Protein AF-A0A4U6BNM9-F1 (afdb_monomer)

Sequence (140 aa):
MAISGAALLEAAVTQALLSRLRESKTGNRELFRGNAPLSSFSSITQMAFALNVFGKEYRHDIDGVRHIRNAFAHSPKELRFATKAISDVCDTFYALRVAPKFNEAPTTARDKFSFTVRTVGMFLILASAELMTPLKSDLP

Structure (mmCIF, N/CA/C/O backbone):
data_AF-A0A4U6BNM9-F1
#
_entry.id   AF-A0A4U6BNM9-F1
#
loop_
_atom_site.group_PDB
_atom_site.id
_atom_site.type_symbol
_atom_site.label_atom_id
_atom_site.label_alt_id
_atom_site.label_comp_id
_atom_site.label_asym_id
_atom_site.label_entity_id
_atom_site.label_seq_id
_atom_site.pdbx_PDB_ins_code
_atom_site.Cartn_x
_atom_site.Cartn_y
_atom_site.Cartn_z
_atom_site.occupancy
_atom_site.B_iso_or_equiv
_atom_site.auth_seq_id
_atom_site.auth_comp_id
_atom_site.auth_asym_id
_atom_site.auth_atom_id
_atom_site.pdbx_PDB_model_num
ATOM 1 N N . MET A 1 1 ? 12.509 7.443 -2.861 1.00 78.75 1 MET A N 1
ATOM 2 C CA . MET A 1 1 ? 11.183 7.238 -3.494 1.00 78.75 1 MET A CA 1
ATOM 3 C C . MET A 1 1 ? 10.550 5.909 -3.106 1.00 78.75 1 MET A C 1
ATOM 5 O O . MET A 1 1 ? 9.551 5.969 -2.412 1.00 78.75 1 MET A O 1
ATOM 9 N N . ALA A 1 2 ? 11.105 4.741 -3.466 1.00 91.88 2 ALA A N 1
ATOM 10 C CA . ALA A 1 2 ? 10.495 3.447 -3.110 1.00 91.88 2 ALA A CA 1
ATOM 11 C C . ALA A 1 2 ? 10.360 3.241 -1.587 1.00 91.88 2 ALA A C 1
ATOM 13 O O . ALA A 1 2 ? 9.256 3.061 -1.085 1.00 91.88 2 ALA A O 1
ATOM 14 N N . ILE A 1 3 ? 11.473 3.351 -0.847 1.00 94.56 3 ILE A N 1
ATOM 15 C CA . ILE A 1 3 ? 11.499 3.135 0.611 1.00 94.56 3 ILE A CA 1
ATOM 16 C C . ILE A 1 3 ? 10.616 4.157 1.337 1.00 94.56 3 ILE A C 1
ATOM 18 O O . ILE A 1 3 ? 9.686 3.781 2.042 1.00 94.56 3 ILE A O 1
ATOM 22 N N . SER A 1 4 ? 10.861 5.451 1.115 1.00 95.62 4 SER A N 1
ATOM 23 C CA . SER A 1 4 ? 10.104 6.528 1.766 1.00 95.62 4 SER A CA 1
ATOM 24 C C . SER A 1 4 ? 8.619 6.525 1.385 1.00 95.62 4 SER A C 1
ATOM 26 O O . SER A 1 4 ? 7.775 6.748 2.241 1.00 95.62 4 SER A O 1
ATOM 28 N N . GLY A 1 5 ? 8.279 6.243 0.122 1.00 95.75 5 GLY A N 1
ATOM 29 C CA . GLY A 1 5 ? 6.888 6.167 -0.332 1.00 95.75 5 GLY A CA 1
ATOM 30 C C . GLY A 1 5 ? 6.137 4.998 0.301 1.00 95.75 5 GLY A C 1
ATOM 31 O O . GLY A 1 5 ? 5.016 5.168 0.769 1.00 95.75 5 GLY A O 1
ATOM 32 N N . ALA A 1 6 ? 6.775 3.832 0.402 1.00 97.12 6 ALA A N 1
ATOM 33 C CA . ALA A 1 6 ? 6.191 2.701 1.110 1.00 97.12 6 ALA A CA 1
ATOM 34 C C . ALA A 1 6 ? 6.026 2.974 2.614 1.00 97.12 6 ALA A C 1
ATOM 36 O O . ALA A 1 6 ? 5.006 2.595 3.175 1.00 97.12 6 ALA A O 1
ATOM 37 N N . ALA A 1 7 ? 6.975 3.671 3.248 1.00 96.62 7 ALA A N 1
ATOM 38 C CA . ALA A 1 7 ? 6.847 4.092 4.645 1.00 96.62 7 ALA A CA 1
ATOM 39 C C . ALA A 1 7 ? 5.668 5.063 4.861 1.00 96.62 7 ALA A C 1
ATOM 41 O O . ALA A 1 7 ? 4.956 4.950 5.855 1.00 96.62 7 ALA A O 1
ATOM 42 N N . LEU A 1 8 ? 5.415 5.979 3.918 1.00 96.94 8 LEU A N 1
ATOM 43 C CA . LEU A 1 8 ? 4.235 6.851 3.963 1.00 96.94 8 LEU A CA 1
ATOM 44 C C . LEU A 1 8 ? 2.930 6.054 3.836 1.00 96.94 8 LEU A C 1
ATOM 46 O O . LEU A 1 8 ? 1.984 6.308 4.579 1.00 96.94 8 LEU A O 1
ATOM 50 N N . LEU A 1 9 ? 2.880 5.071 2.932 1.00 98.19 9 LEU A N 1
ATOM 51 C CA . LEU A 1 9 ? 1.708 4.205 2.798 1.00 98.19 9 LEU A CA 1
ATOM 52 C C . LEU A 1 9 ? 1.487 3.351 4.055 1.00 98.19 9 LEU A C 1
ATOM 54 O O . LEU A 1 9 ? 0.359 3.229 4.520 1.00 98.19 9 LEU A O 1
ATOM 58 N N . GLU A 1 10 ? 2.554 2.804 4.638 1.00 97.62 10 GLU A N 1
ATOM 59 C CA . GLU A 1 10 ? 2.506 2.064 5.903 1.00 97.62 10 GLU A CA 1
ATOM 60 C C . GLU A 1 10 ? 1.960 2.928 7.047 1.00 97.62 10 GLU A C 1
ATOM 62 O O . GLU A 1 10 ? 1.102 2.471 7.806 1.00 97.62 10 GLU A O 1
ATOM 67 N N . ALA A 1 11 ? 2.375 4.195 7.133 1.00 95.69 11 ALA A N 1
ATOM 68 C CA . ALA A 1 11 ? 1.833 5.143 8.103 1.00 95.69 11 ALA A CA 1
ATOM 69 C C . ALA A 1 11 ? 0.332 5.404 7.883 1.00 95.69 11 ALA A C 1
ATOM 71 O O . ALA A 1 11 ? -0.431 5.400 8.848 1.00 95.69 11 ALA A O 1
ATOM 72 N N . ALA A 1 12 ? -0.114 5.555 6.631 1.00 96.94 12 ALA A N 1
ATOM 73 C CA . ALA A 1 12 ? -1.531 5.740 6.310 1.00 96.94 12 ALA A CA 1
ATOM 74 C C . ALA A 1 12 ? -2.378 4.507 6.676 1.00 96.94 12 ALA A C 1
ATOM 76 O O . ALA A 1 12 ? -3.438 4.646 7.285 1.00 96.94 12 ALA A O 1
ATOM 77 N N . VAL A 1 13 ? -1.894 3.294 6.378 1.00 97.06 13 VAL A N 1
ATOM 78 C CA . VAL A 1 13 ? -2.556 2.045 6.798 1.00 97.06 13 VAL A CA 1
ATOM 79 C C . VAL A 1 13 ? -2.612 1.952 8.321 1.00 97.06 13 VAL A C 1
ATOM 81 O O . VAL A 1 13 ? -3.646 1.592 8.879 1.00 97.06 13 VAL A O 1
ATOM 84 N N . THR A 1 14 ? -1.522 2.309 9.000 1.00 95.06 14 THR A N 1
ATOM 85 C CA . THR A 1 14 ? -1.447 2.315 10.466 1.00 95.06 14 THR A CA 1
ATOM 86 C C . THR A 1 14 ? -2.470 3.270 11.067 1.00 95.06 14 THR A C 1
ATOM 88 O O . THR A 1 14 ? -3.187 2.896 11.991 1.00 95.06 14 THR A O 1
ATOM 91 N N . GLN A 1 15 ? -2.587 4.483 10.529 1.00 92.94 15 GLN A N 1
ATOM 92 C CA . GLN A 1 15 ? -3.565 5.465 10.984 1.00 92.94 15 GLN A CA 1
ATOM 93 C C . GLN A 1 15 ? -5.005 4.986 10.756 1.00 92.94 15 GLN A C 1
ATOM 95 O O . GLN A 1 15 ? -5.826 5.069 11.667 1.00 92.94 15 GLN A O 1
ATOM 100 N N . ALA A 1 16 ? -5.302 4.430 9.580 1.00 93.94 16 ALA A N 1
ATOM 101 C C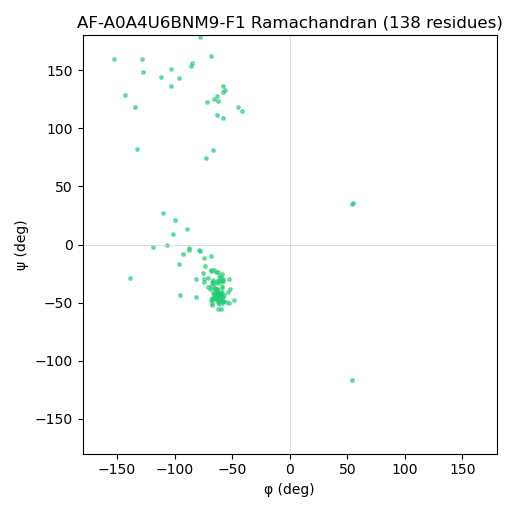A . ALA A 1 16 ? -6.626 3.894 9.271 1.00 93.94 16 ALA A CA 1
ATOM 102 C C . ALA A 1 16 ? -6.978 2.650 10.108 1.00 93.94 16 ALA A C 1
ATOM 104 O O . ALA A 1 16 ? -8.139 2.421 10.438 1.00 93.94 16 ALA A O 1
ATOM 105 N N . LEU A 1 17 ? -5.982 1.849 10.495 1.00 93.38 17 LEU A N 1
ATOM 106 C CA . LEU A 1 17 ? -6.163 0.769 11.460 1.00 93.38 17 LEU A CA 1
ATOM 107 C C . LEU A 1 17 ? -6.452 1.324 12.858 1.00 93.38 17 LEU A C 1
ATOM 109 O O . LEU A 1 17 ? -7.399 0.889 13.507 1.00 93.38 17 LEU A O 1
ATOM 113 N N . LEU A 1 18 ? -5.665 2.301 13.315 1.00 91.31 18 LEU A N 1
ATOM 114 C CA . LEU A 1 18 ? -5.839 2.929 14.624 1.00 91.31 18 LEU A CA 1
ATOM 115 C C . LEU A 1 18 ? -7.224 3.565 14.784 1.00 91.31 18 LEU A C 1
ATOM 117 O O . LEU A 1 18 ? -7.790 3.458 15.867 1.00 91.31 18 LEU A O 1
ATOM 121 N N . SER A 1 19 ? -7.803 4.137 13.722 1.00 90.44 19 SER A N 1
ATOM 122 C CA . SER A 1 19 ? -9.160 4.704 13.760 1.00 90.44 19 SER A CA 1
ATOM 123 C C . SER A 1 19 ? -10.271 3.656 13.928 1.00 90.44 19 SER A C 1
ATOM 125 O O . SER A 1 19 ? -11.425 4.017 14.138 1.00 90.44 19 SER A O 1
ATOM 127 N N . ARG A 1 20 ? -9.960 2.355 13.816 1.00 89.38 20 ARG A N 1
ATOM 128 C CA . ARG A 1 20 ? -10.885 1.247 14.122 1.00 89.38 20 ARG A CA 1
ATOM 129 C C . ARG A 1 20 ? -10.706 0.686 15.528 1.00 89.38 20 ARG A C 1
ATOM 131 O O . ARG A 1 20 ? -11.563 -0.060 15.997 1.00 89.38 20 ARG A O 1
ATOM 138 N N . LEU A 1 21 ? -9.586 0.983 16.180 1.00 88.50 21 LEU A N 1
ATOM 139 C CA . LEU A 1 21 ? -9.298 0.492 17.519 1.00 88.50 21 LEU A CA 1
ATOM 140 C C . LEU A 1 21 ? -9.910 1.425 18.562 1.00 88.50 21 LEU A C 1
ATOM 142 O O . LEU A 1 21 ? -10.071 2.622 18.343 1.00 88.50 21 LEU A O 1
ATOM 146 N N . ARG A 1 22 ? -10.219 0.872 19.737 1.00 86.44 22 ARG A N 1
ATOM 147 C CA . ARG A 1 22 ? -10.657 1.674 20.881 1.00 86.44 22 ARG A CA 1
ATOM 148 C C . ARG A 1 22 ? -9.578 2.703 21.228 1.00 86.44 22 ARG A C 1
ATOM 150 O O . ARG A 1 22 ? -8.395 2.360 21.294 1.00 86.44 22 ARG A O 1
ATOM 157 N N . GLU A 1 23 ? -9.991 3.938 21.498 1.00 78.94 23 GLU A N 1
ATOM 158 C CA . GLU A 1 23 ? -9.084 4.967 21.999 1.00 78.94 23 GLU A CA 1
ATOM 159 C C . GLU A 1 23 ? -8.422 4.509 23.303 1.00 78.94 23 GLU A C 1
ATOM 161 O O . GLU A 1 23 ? -9.073 4.032 24.235 1.00 78.94 23 GLU A O 1
ATOM 166 N N . SER A 1 24 ? -7.102 4.647 23.373 1.00 76.06 24 SER A N 1
ATOM 167 C CA . SER A 1 24 ? -6.335 4.316 24.566 1.00 76.06 24 SER A CA 1
ATOM 168 C C . SER A 1 24 ? -5.196 5.307 24.732 1.00 76.06 24 SER A C 1
ATOM 170 O O . SER A 1 24 ? -4.408 5.514 23.809 1.00 76.06 24 SER A O 1
ATOM 172 N N . LYS A 1 25 ? -5.088 5.900 25.927 1.00 63.50 25 LYS A N 1
ATOM 173 C CA . LYS A 1 25 ? -4.055 6.898 26.256 1.00 63.50 25 LYS A CA 1
ATOM 174 C C . LYS A 1 25 ? -2.629 6.335 26.158 1.00 63.50 25 LYS A C 1
ATOM 176 O O . LYS A 1 25 ? -1.689 7.095 25.952 1.00 63.50 25 LYS A O 1
ATOM 181 N N . THR A 1 26 ? -2.463 5.017 26.288 1.00 62.94 26 THR A N 1
ATOM 182 C CA . THR A 1 26 ? -1.155 4.335 26.291 1.00 62.94 26 THR A CA 1
ATOM 183 C C . THR A 1 26 ? -1.137 3.029 25.489 1.00 62.94 26 THR A C 1
ATOM 185 O O . THR A 1 26 ? -0.098 2.668 24.945 1.00 62.94 26 THR A O 1
ATOM 188 N N . GLY A 1 27 ? -2.270 2.327 25.371 1.00 63.19 27 GLY A N 1
ATOM 189 C CA . GLY A 1 27 ? -2.308 0.918 24.964 1.00 63.19 27 GLY A CA 1
ATOM 190 C C . GLY A 1 27 ? -2.060 0.645 23.482 1.00 63.19 27 GLY A C 1
ATOM 191 O O . GLY A 1 27 ? -1.451 -0.367 23.149 1.00 63.19 27 GLY A O 1
ATOM 192 N N . ASN A 1 28 ? -2.464 1.541 22.576 1.00 77.06 28 ASN A N 1
ATOM 193 C CA . ASN A 1 28 ? -2.375 1.223 21.147 1.00 77.06 28 ASN A CA 1
ATOM 194 C C . ASN A 1 28 ? -0.933 1.293 20.630 1.00 77.06 28 ASN A C 1
ATOM 196 O O . ASN A 1 28 ? -0.587 0.542 19.729 1.00 77.06 28 ASN A O 1
ATOM 200 N N . ARG A 1 29 ? -0.066 2.135 21.215 1.00 78.25 29 ARG A N 1
ATOM 201 C CA . ARG A 1 29 ? 1.338 2.275 20.778 1.00 78.25 29 ARG A CA 1
ATOM 202 C C . ARG A 1 29 ? 2.173 1.020 21.025 1.00 78.25 29 ARG A C 1
ATOM 204 O O . ARG A 1 29 ? 3.060 0.730 20.228 1.00 78.25 29 ARG A O 1
ATOM 211 N N . GLU A 1 30 ? 1.879 0.273 22.085 1.00 86.00 30 GLU A N 1
ATOM 212 C CA . GLU A 1 30 ? 2.611 -0.954 22.422 1.00 86.00 30 GLU A CA 1
ATOM 213 C C . GLU A 1 30 ? 2.365 -2.082 21.414 1.00 86.00 30 GLU A C 1
ATOM 215 O O . GLU A 1 30 ? 3.226 -2.936 21.229 1.00 86.00 30 GLU A O 1
ATOM 220 N N . LEU A 1 31 ? 1.253 -2.043 20.670 1.00 88.81 31 LEU A N 1
ATOM 221 C CA . LEU A 1 31 ? 0.955 -3.034 19.632 1.00 88.81 31 LEU A CA 1
ATOM 222 C C . LEU A 1 31 ? 1.937 -2.988 18.451 1.00 88.81 31 LEU A C 1
ATOM 224 O O . LEU A 1 31 ? 2.068 -3.986 17.746 1.00 88.81 31 LEU A O 1
ATOM 228 N N . PHE A 1 32 ? 2.622 -1.859 18.238 1.00 89.19 32 PHE A N 1
ATOM 229 C CA . PHE A 1 32 ? 3.469 -1.609 17.065 1.00 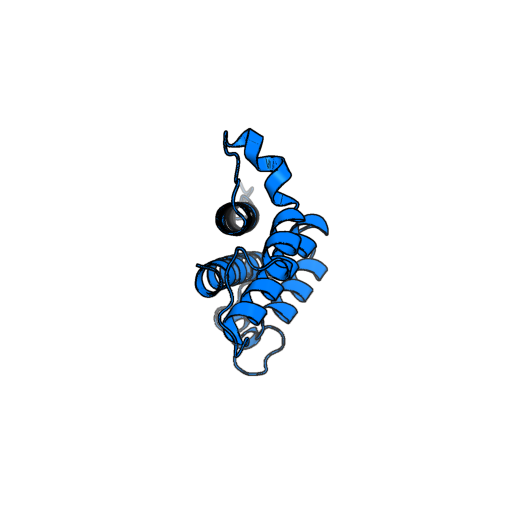89.19 32 PHE A CA 1
ATOM 230 C C . PHE A 1 32 ? 4.977 -1.659 17.365 1.00 89.19 32 PHE A C 1
ATOM 232 O O . PHE A 1 32 ? 5.790 -1.437 16.471 1.00 89.19 32 PHE A O 1
ATOM 239 N N . ARG A 1 33 ? 5.389 -1.907 18.615 1.00 87.00 33 ARG A N 1
ATOM 240 C CA . ARG A 1 33 ? 6.799 -1.815 19.036 1.00 87.00 33 ARG A CA 1
ATOM 241 C C . ARG A 1 33 ? 7.508 -3.167 19.027 1.00 87.00 33 ARG A C 1
ATOM 243 O O . ARG A 1 33 ? 6.940 -4.174 19.429 1.00 87.00 33 ARG A O 1
ATOM 250 N N . GLY A 1 34 ? 8.785 -3.182 18.640 1.00 87.38 34 GLY A N 1
ATOM 251 C CA . GLY A 1 34 ? 9.654 -4.361 18.749 1.00 87.38 34 GLY A CA 1
ATOM 252 C C . GLY A 1 34 ? 9.062 -5.609 18.084 1.00 87.38 34 GLY A C 1
ATOM 253 O O . GLY A 1 34 ? 8.836 -5.623 16.879 1.00 87.38 34 GLY A O 1
ATOM 254 N N . ASN A 1 35 ? 8.787 -6.642 18.883 1.00 88.56 35 ASN A N 1
ATOM 255 C CA . ASN A 1 35 ? 8.204 -7.913 18.430 1.00 88.56 35 ASN A CA 1
ATOM 256 C C . ASN A 1 35 ? 6.687 -8.011 18.690 1.00 88.56 35 ASN A C 1
ATOM 258 O O . ASN A 1 35 ? 6.143 -9.109 18.783 1.00 88.56 35 ASN A O 1
ATOM 262 N N . ALA A 1 36 ? 6.006 -6.877 18.865 1.00 91.75 36 ALA A N 1
ATOM 263 C CA . ALA A 1 36 ? 4.566 -6.839 19.083 1.00 91.75 36 ALA A CA 1
ATOM 264 C C . ALA A 1 36 ? 3.768 -7.263 17.828 1.00 91.75 36 ALA A C 1
ATOM 266 O O . ALA A 1 36 ? 4.291 -7.226 16.712 1.00 91.75 36 ALA A O 1
ATOM 267 N N . PRO A 1 37 ? 2.479 -7.633 17.970 1.00 90.44 37 PRO A N 1
ATOM 268 C CA . PRO A 1 37 ? 1.691 -8.200 16.871 1.00 90.44 37 PRO A CA 1
ATOM 269 C C . PRO A 1 37 ? 1.578 -7.312 15.623 1.00 90.44 37 PRO A C 1
ATOM 271 O O . PRO A 1 37 ? 1.466 -7.822 14.509 1.00 90.44 37 PRO A O 1
ATOM 274 N N . LEU A 1 38 ? 1.629 -5.987 15.776 1.00 94.50 38 LEU A N 1
ATOM 275 C CA . LEU A 1 38 ? 1.518 -5.010 14.689 1.00 94.50 38 LEU A CA 1
ATOM 276 C C . LEU A 1 38 ? 2.849 -4.294 14.413 1.00 94.50 38 LEU A C 1
ATOM 278 O O . LEU A 1 38 ? 2.847 -3.164 13.941 1.00 94.50 38 LEU A O 1
ATOM 282 N N . SER A 1 39 ? 3.998 -4.916 14.695 1.00 93.81 39 SER A N 1
ATOM 283 C CA . SER A 1 39 ? 5.309 -4.272 14.506 1.00 93.81 39 SER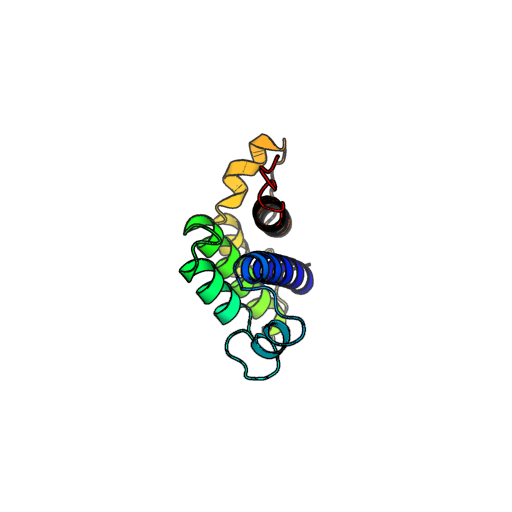 A CA 1
ATOM 284 C C . SER A 1 39 ? 5.830 -4.244 13.065 1.00 93.81 39 SER A C 1
ATOM 286 O O . SER A 1 39 ? 6.880 -3.660 12.801 1.00 93.81 39 SER A O 1
ATOM 288 N N . SER A 1 40 ? 5.127 -4.871 12.117 1.00 94.56 40 SER A N 1
ATOM 289 C CA . SER A 1 40 ? 5.570 -4.972 10.725 1.00 94.56 40 SER A CA 1
ATOM 290 C C . SER A 1 40 ? 4.500 -4.506 9.748 1.00 94.56 40 SER A C 1
ATOM 292 O O . SER A 1 40 ? 3.314 -4.771 9.945 1.00 94.56 40 SER A O 1
ATOM 294 N N . PHE A 1 41 ? 4.921 -3.941 8.613 1.00 95.88 41 PHE A N 1
ATOM 295 C CA . PHE A 1 41 ? 3.993 -3.563 7.543 1.00 95.88 41 PHE A CA 1
ATOM 296 C C . PHE A 1 41 ? 3.057 -4.708 7.127 1.00 95.88 41 PHE A C 1
ATOM 298 O O . PHE A 1 41 ? 1.876 -4.499 6.857 1.00 95.88 41 PHE A O 1
ATOM 305 N N . SER A 1 42 ? 3.573 -5.940 7.088 1.00 96.69 42 SER A N 1
ATOM 306 C CA . SER A 1 42 ? 2.779 -7.111 6.712 1.00 96.69 42 SER A CA 1
ATOM 307 C C . SER A 1 42 ? 1.687 -7.406 7.741 1.00 96.69 42 SER A C 1
ATOM 309 O O . SER A 1 42 ? 0.537 -7.613 7.357 1.00 96.69 42 SER A O 1
ATOM 311 N N . SER A 1 43 ? 2.023 -7.405 9.036 1.00 96.88 43 SER A N 1
ATOM 312 C C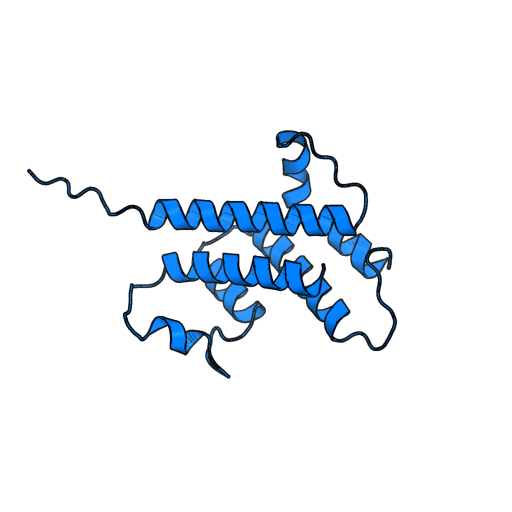A . SER A 1 43 ? 1.050 -7.693 10.094 1.00 96.88 43 SER A CA 1
ATOM 313 C C . SER A 1 43 ? 0.031 -6.566 10.266 1.00 96.88 43 SER A C 1
ATOM 315 O O . SER A 1 43 ? -1.158 -6.840 10.423 1.00 96.88 43 SER A O 1
ATOM 317 N N . ILE A 1 44 ? 0.457 -5.309 10.109 1.00 96.94 44 ILE A N 1
ATOM 318 C CA . ILE A 1 44 ? -0.428 -4.139 10.051 1.00 96.94 44 ILE A CA 1
ATOM 319 C C . ILE A 1 44 ? -1.428 -4.274 8.895 1.00 96.94 44 ILE A C 1
ATOM 321 O O . ILE A 1 44 ? -2.636 -4.159 9.100 1.00 96.94 44 ILE A O 1
ATOM 325 N N . THR A 1 45 ? -0.943 -4.582 7.688 1.00 97.69 45 THR A N 1
ATOM 326 C CA . THR A 1 45 ? -1.787 -4.753 6.494 1.00 97.69 45 THR A CA 1
ATOM 327 C C . THR A 1 45 ? -2.778 -5.903 6.672 1.00 97.69 45 THR A C 1
ATOM 329 O O . THR A 1 45 ? -3.948 -5.779 6.310 1.00 97.69 45 THR A O 1
ATOM 332 N N . GLN A 1 46 ? -2.334 -7.022 7.248 1.00 97.94 46 GLN A N 1
ATOM 333 C CA . GLN A 1 46 ? -3.189 -8.175 7.513 1.00 97.94 46 GLN A CA 1
ATOM 334 C C . GLN A 1 46 ? -4.307 -7.844 8.506 1.00 97.94 46 GLN A C 1
ATOM 336 O O . GLN A 1 46 ? -5.459 -8.187 8.243 1.00 97.94 46 GLN A O 1
ATOM 341 N N . MET A 1 47 ? -3.988 -7.158 9.605 1.00 97.00 47 MET A N 1
ATOM 342 C CA . MET A 1 47 ? -4.980 -6.751 10.601 1.00 97.00 47 MET A CA 1
ATOM 343 C C . MET A 1 47 ? -5.976 -5.738 10.027 1.00 97.00 47 MET A C 1
ATOM 345 O O . MET A 1 47 ? -7.184 -5.909 10.168 1.00 97.00 47 MET A O 1
ATOM 349 N N . ALA A 1 48 ? -5.487 -4.711 9.329 1.00 96.19 48 ALA A N 1
ATOM 350 C CA . ALA A 1 48 ? -6.339 -3.703 8.705 1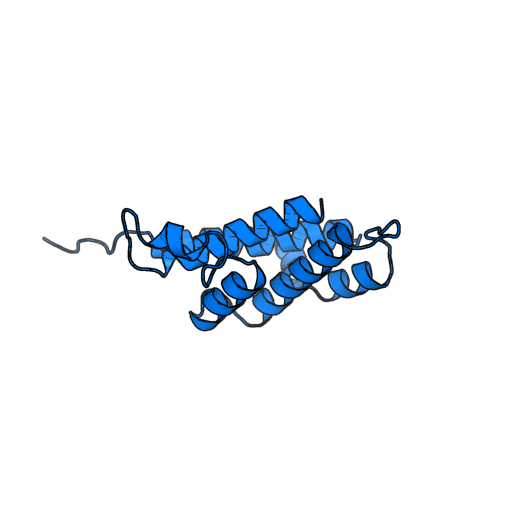.00 96.19 48 ALA A CA 1
ATOM 351 C C . ALA A 1 48 ? -7.303 -4.325 7.680 1.00 96.19 48 ALA A C 1
ATOM 353 O O . ALA A 1 48 ? -8.488 -3.995 7.656 1.00 96.19 48 ALA A O 1
ATOM 354 N N . PHE A 1 49 ? -6.826 -5.288 6.888 1.00 97.00 49 PHE A N 1
ATOM 355 C CA . PHE A 1 49 ? -7.674 -6.038 5.968 1.00 97.00 49 PHE A CA 1
ATOM 356 C C . PHE A 1 49 ? -8.730 -6.881 6.702 1.00 97.00 49 PHE A C 1
ATOM 358 O O . PHE A 1 49 ? -9.899 -6.851 6.330 1.00 97.00 49 PHE A O 1
ATOM 365 N N . ALA A 1 50 ? -8.349 -7.588 7.772 1.00 97.12 50 ALA A N 1
ATOM 366 C CA . ALA A 1 50 ? -9.278 -8.397 8.566 1.00 97.12 50 ALA A CA 1
ATOM 367 C C . ALA A 1 50 ? -10.394 -7.562 9.222 1.00 97.12 50 ALA A C 1
ATOM 369 O O . ALA A 1 50 ? -11.510 -8.046 9.389 1.00 97.12 50 ALA A O 1
ATOM 370 N N . LEU A 1 51 ? -10.111 -6.299 9.550 1.00 94.69 51 LEU A N 1
ATOM 371 C CA . LEU A 1 51 ? -11.075 -5.345 10.106 1.00 94.69 51 LEU A CA 1
ATOM 372 C C . LEU A 1 51 ? -11.837 -4.543 9.036 1.00 94.69 51 LEU A C 1
ATOM 374 O O . LEU A 1 51 ? -12.483 -3.550 9.368 1.00 94.69 51 LEU A O 1
ATOM 378 N N . ASN A 1 52 ? -11.773 -4.948 7.762 1.00 94.38 52 ASN A N 1
ATOM 379 C CA . ASN A 1 52 ? -12.424 -4.268 6.638 1.00 94.38 52 ASN A CA 1
ATOM 380 C C . ASN A 1 52 ? -12.054 -2.773 6.515 1.00 94.38 52 ASN A C 1
ATOM 382 O O . ASN A 1 52 ? -12.880 -1.949 6.125 1.00 94.38 52 ASN A O 1
ATOM 386 N N . VAL A 1 53 ? -10.806 -2.398 6.828 1.00 95.56 53 VAL A N 1
ATOM 387 C CA . VAL A 1 53 ? -10.312 -1.026 6.592 1.00 95.56 53 VAL A CA 1
ATOM 388 C C . VAL A 1 53 ? -10.258 -0.719 5.091 1.00 95.56 53 VAL A C 1
ATOM 390 O O . VAL A 1 53 ? -10.510 0.411 4.682 1.00 95.56 53 VAL A O 1
ATOM 393 N N . PHE A 1 54 ? -9.957 -1.721 4.263 1.00 95.62 54 PHE A N 1
ATOM 394 C CA . PHE A 1 54 ? -9.905 -1.612 2.806 1.00 95.62 54 PHE A CA 1
ATOM 395 C C . PHE A 1 54 ? -10.212 -2.955 2.125 1.00 95.62 54 PHE A C 1
ATOM 397 O O . PHE A 1 54 ? -10.079 -4.018 2.731 1.00 95.62 54 PHE A O 1
ATOM 404 N N . GLY A 1 55 ? -10.612 -2.893 0.849 1.00 96.00 55 GLY A N 1
ATOM 405 C CA . GLY A 1 55 ? -10.953 -4.053 0.018 1.00 96.00 55 GLY A CA 1
ATOM 406 C C . GLY A 1 55 ? -9.749 -4.822 -0.541 1.00 96.00 55 GLY A C 1
ATOM 407 O O . GLY A 1 55 ? -8.588 -4.458 -0.334 1.00 96.00 55 GLY A O 1
ATOM 408 N N . LYS A 1 56 ? -10.031 -5.902 -1.281 1.00 97.56 56 LYS A N 1
ATOM 409 C CA . LYS A 1 56 ? -9.011 -6.803 -1.856 1.00 97.56 56 LYS A CA 1
ATOM 410 C C . LYS A 1 56 ? -8.114 -6.096 -2.876 1.00 97.56 56 LYS A C 1
ATOM 412 O O . LYS A 1 56 ? -6.940 -6.427 -2.996 1.00 97.56 56 LYS A O 1
ATOM 417 N N . GLU A 1 57 ? -8.657 -5.111 -3.572 1.00 97.12 57 GLU A N 1
ATOM 418 C CA . GLU A 1 57 ? -7.989 -4.322 -4.599 1.00 97.12 57 GLU A CA 1
ATOM 419 C C . GLU A 1 57 ? -6.889 -3.447 -3.991 1.00 97.12 57 GLU A C 1
ATOM 421 O O . GLU A 1 57 ? -5.736 -3.506 -4.406 1.00 97.12 57 GLU A O 1
ATOM 426 N N . TYR A 1 58 ? -7.205 -2.695 -2.933 1.00 97.19 58 TYR A N 1
ATOM 427 C CA . TYR A 1 58 ? -6.190 -1.918 -2.219 1.00 97.19 58 TYR A CA 1
ATOM 428 C C . TYR A 1 58 ? -5.243 -2.801 -1.417 1.00 97.19 58 TYR A C 1
ATOM 430 O O . TYR A 1 58 ? -4.074 -2.457 -1.268 1.00 97.19 58 TYR A O 1
ATOM 438 N N . ARG A 1 59 ? -5.704 -3.967 -0.950 1.00 98.06 59 ARG A N 1
ATOM 439 C CA . ARG A 1 59 ? -4.813 -4.959 -0.351 1.00 98.06 59 ARG A CA 1
ATOM 440 C C . ARG A 1 59 ? -3.730 -5.409 -1.339 1.00 98.06 59 ARG A C 1
ATOM 442 O O . ARG A 1 59 ? -2.566 -5.462 -0.949 1.00 98.06 59 ARG A O 1
ATOM 449 N N . HIS A 1 60 ? -4.106 -5.697 -2.587 1.00 98.31 60 HIS A N 1
ATOM 450 C CA . HIS A 1 60 ? -3.172 -6.039 -3.666 1.00 98.31 60 HIS A CA 1
ATOM 451 C C . HIS A 1 60 ? -2.143 -4.925 -3.892 1.00 98.31 60 HIS A C 1
ATOM 453 O O . HIS A 1 60 ? -0.940 -5.187 -3.871 1.00 98.31 60 HIS A O 1
ATOM 459 N N . ASP A 1 61 ? -2.594 -3.674 -4.000 1.00 98.56 61 ASP A N 1
ATOM 460 C CA . ASP A 1 61 ? -1.704 -2.525 -4.203 1.00 98.56 61 ASP A CA 1
ATOM 461 C C . ASP A 1 61 ? -0.721 -2.328 -3.037 1.00 98.56 61 ASP A C 1
ATOM 463 O O . ASP A 1 61 ? 0.481 -2.145 -3.254 1.00 98.56 61 ASP A O 1
ATOM 467 N N . ILE A 1 62 ? -1.203 -2.412 -1.791 1.00 98.56 62 ILE A N 1
ATOM 468 C CA . ILE A 1 62 ? -0.374 -2.285 -0.581 1.00 98.56 62 ILE A CA 1
ATOM 469 C C . ILE A 1 62 ? 0.685 -3.393 -0.533 1.00 98.56 62 ILE A C 1
ATOM 471 O O . ILE A 1 62 ? 1.856 -3.117 -0.251 1.00 98.56 62 ILE A O 1
ATOM 475 N N . ASP A 1 63 ? 0.308 -4.637 -0.840 1.00 98.44 63 ASP A N 1
ATOM 476 C CA . ASP A 1 63 ? 1.250 -5.755 -0.875 1.00 98.44 63 ASP A CA 1
ATOM 477 C C . ASP A 1 63 ? 2.290 -5.603 -1.993 1.00 98.44 63 ASP A C 1
ATOM 479 O O . ASP A 1 63 ? 3.472 -5.872 -1.761 1.00 98.44 63 ASP A O 1
ATOM 483 N N . GLY A 1 64 ? 1.901 -5.097 -3.166 1.00 98.50 64 GLY A N 1
ATOM 484 C CA . GLY A 1 64 ? 2.841 -4.779 -4.240 1.00 98.50 64 GLY A CA 1
ATOM 485 C C . GLY A 1 64 ? 3.828 -3.672 -3.846 1.00 98.50 64 GLY A C 1
ATOM 486 O O . GLY A 1 64 ? 5.036 -3.821 -4.044 1.00 98.50 64 GLY A O 1
ATOM 487 N N . VAL A 1 65 ? 3.363 -2.604 -3.187 1.00 98.44 65 VAL A N 1
ATOM 488 C CA . VAL A 1 65 ? 4.238 -1.547 -2.644 1.00 98.44 65 VAL A CA 1
ATOM 489 C C . VAL A 1 65 ? 5.203 -2.105 -1.592 1.00 98.44 65 VAL A C 1
ATOM 491 O O . VAL A 1 65 ? 6.399 -1.799 -1.629 1.00 98.44 65 VAL A O 1
ATOM 494 N N . ARG A 1 66 ? 4.722 -2.960 -0.680 1.00 97.44 66 ARG A N 1
ATOM 495 C CA . ARG A 1 66 ? 5.553 -3.640 0.328 1.00 97.44 66 ARG A CA 1
ATOM 496 C C . ARG A 1 66 ? 6.608 -4.536 -0.319 1.00 97.44 66 ARG A C 1
ATOM 498 O O . ARG A 1 66 ? 7.759 -4.532 0.121 1.00 97.44 66 ARG A O 1
ATOM 505 N N . HIS A 1 67 ? 6.241 -5.279 -1.362 1.00 96.56 67 HIS A N 1
ATOM 506 C CA . HIS A 1 67 ? 7.165 -6.128 -2.107 1.00 96.56 67 HIS A CA 1
ATOM 507 C C . HIS A 1 67 ? 8.275 -5.302 -2.768 1.00 96.56 67 HIS A C 1
ATOM 509 O O . HIS A 1 67 ? 9.456 -5.586 -2.562 1.00 96.56 67 HIS A O 1
ATOM 515 N N . ILE A 1 68 ? 7.910 -4.223 -3.468 1.00 97.12 68 ILE A N 1
ATOM 516 C CA . ILE A 1 68 ? 8.865 -3.293 -4.084 1.00 97.12 68 ILE A CA 1
ATOM 517 C C . ILE A 1 68 ? 9.798 -2.703 -3.019 1.00 97.12 68 ILE A C 1
ATOM 519 O O . ILE A 1 68 ? 11.015 -2.747 -3.184 1.00 97.12 68 ILE A O 1
ATOM 523 N N . ARG A 1 69 ? 9.270 -2.208 -1.892 1.00 95.56 69 ARG A N 1
ATOM 524 C CA . ARG A 1 69 ? 10.088 -1.687 -0.781 1.00 95.56 69 ARG A CA 1
ATOM 525 C C . ARG A 1 69 ? 11.136 -2.698 -0.329 1.00 95.56 69 ARG A C 1
ATOM 527 O O . ARG A 1 69 ? 12.306 -2.345 -0.211 1.00 95.56 69 ARG A O 1
ATOM 534 N N . ASN A 1 70 ? 10.713 -3.935 -0.073 1.00 94.19 70 ASN A N 1
ATOM 535 C CA . ASN A 1 70 ? 11.597 -4.992 0.409 1.00 94.19 70 ASN A CA 1
ATOM 536 C C . ASN A 1 70 ? 12.688 -5.322 -0.618 1.00 94.19 70 ASN A C 1
ATOM 538 O O . ASN A 1 70 ? 13.844 -5.480 -0.237 1.00 94.19 70 ASN A O 1
ATOM 542 N N . ALA A 1 71 ? 12.348 -5.356 -1.910 1.00 94.75 71 ALA A N 1
ATOM 543 C CA . ALA A 1 71 ? 13.326 -5.552 -2.976 1.00 94.75 71 ALA A CA 1
ATOM 544 C C . ALA A 1 71 ? 14.367 -4.419 -3.007 1.00 94.75 71 ALA A C 1
ATOM 546 O O . ALA A 1 71 ? 15.562 -4.688 -3.068 1.00 94.75 71 ALA A O 1
ATOM 547 N N . PHE A 1 72 ? 13.943 -3.156 -2.891 1.00 94.38 72 PHE A N 1
ATOM 548 C CA . PHE A 1 72 ? 14.867 -2.015 -2.834 1.00 94.38 72 PHE A CA 1
ATOM 549 C C . PHE A 1 72 ? 15.722 -1.981 -1.557 1.00 94.38 72 PHE A C 1
ATOM 551 O O . PHE A 1 72 ? 16.848 -1.500 -1.609 1.00 94.38 72 PHE A O 1
ATOM 558 N N . ALA A 1 73 ? 15.205 -2.460 -0.423 1.00 92.00 73 ALA A N 1
ATOM 559 C CA . ALA A 1 73 ? 15.916 -2.434 0.857 1.00 92.00 73 ALA A CA 1
ATOM 560 C C . ALA A 1 73 ? 16.926 -3.581 1.025 1.00 92.00 73 ALA A C 1
ATOM 562 O O . ALA A 1 73 ? 17.914 -3.420 1.736 1.00 92.00 73 ALA A O 1
ATOM 563 N N . HIS A 1 74 ? 16.675 -4.735 0.401 1.00 89.75 74 HIS A N 1
ATOM 564 C CA . HIS A 1 74 ? 17.458 -5.955 0.624 1.00 89.75 74 HIS A CA 1
ATOM 565 C C . HIS A 1 74 ? 18.168 -6.490 -0.627 1.00 89.75 74 HIS A C 1
ATOM 567 O O . HIS A 1 74 ? 18.874 -7.492 -0.530 1.00 89.75 74 HIS A O 1
ATOM 573 N N . SER A 1 75 ? 18.009 -5.865 -1.799 1.00 86.44 75 SER A N 1
ATOM 574 C CA . SER A 1 75 ? 18.740 -6.284 -2.999 1.00 86.44 75 SER A CA 1
ATOM 575 C C . SER A 1 75 ? 20.224 -5.905 -2.892 1.00 86.44 75 SER A C 1
ATOM 577 O O . SER A 1 75 ? 20.535 -4.719 -2.794 1.00 86.44 75 SER A O 1
ATOM 579 N N . PRO A 1 76 ? 21.157 -6.870 -2.999 1.00 72.31 76 PRO A N 1
ATOM 580 C CA . PRO A 1 76 ? 22.593 -6.586 -3.048 1.00 72.31 76 PRO A CA 1
ATOM 581 C C . PRO A 1 76 ? 23.039 -6.002 -4.400 1.00 72.31 76 PRO A C 1
ATOM 583 O O . PRO A 1 76 ? 24.169 -5.543 -4.533 1.00 72.31 76 PRO A O 1
ATOM 586 N N . LYS A 1 77 ? 22.171 -6.042 -5.421 1.00 81.56 77 LYS A N 1
ATOM 587 C CA . LYS A 1 77 ? 22.414 -5.481 -6.757 1.00 81.56 77 LYS A CA 1
ATOM 588 C C . LYS A 1 77 ? 21.665 -4.166 -6.928 1.00 81.56 77 LYS A C 1
ATOM 590 O O . LYS A 1 77 ? 20.582 -4.000 -6.365 1.00 81.56 77 LYS A O 1
ATOM 595 N N . GLU A 1 78 ? 22.207 -3.283 -7.766 1.00 83.12 78 GLU A N 1
ATOM 596 C CA . GLU A 1 78 ? 21.563 -2.022 -8.137 1.00 83.12 78 GLU A CA 1
ATOM 597 C C . GLU A 1 78 ? 20.180 -2.285 -8.762 1.00 83.12 78 GLU A C 1
ATOM 599 O O . GLU A 1 78 ? 20.061 -2.804 -9.873 1.00 83.12 78 GLU A O 1
ATOM 604 N N . LEU A 1 79 ? 19.124 -1.947 -8.021 1.00 92.88 79 LEU A N 1
ATOM 605 C CA . LEU A 1 79 ? 17.735 -2.117 -8.434 1.00 92.88 79 LEU A CA 1
ATOM 606 C C . LEU A 1 79 ? 17.158 -0.769 -8.868 1.00 92.88 79 LEU A C 1
ATOM 608 O O . LEU A 1 79 ? 17.353 0.254 -8.207 1.00 92.88 79 LEU A O 1
ATOM 612 N N . ARG A 1 80 ? 16.417 -0.753 -9.977 1.00 94.44 80 ARG A N 1
ATOM 613 C CA . ARG A 1 80 ? 15.788 0.457 -10.518 1.00 94.44 80 ARG A CA 1
ATOM 614 C C . ARG A 1 80 ? 14.306 0.203 -10.759 1.00 94.44 80 ARG A C 1
ATOM 616 O O . ARG A 1 80 ? 13.875 -0.928 -10.937 1.00 94.44 80 ARG A O 1
ATOM 623 N N . PHE A 1 81 ? 13.512 1.269 -10.836 1.00 94.94 81 PHE A N 1
ATOM 624 C CA . PHE A 1 81 ? 12.092 1.144 -11.197 1.00 94.94 81 PHE A CA 1
ATOM 625 C C . PHE A 1 81 ? 11.882 0.561 -12.602 1.00 94.94 81 PHE A C 1
ATOM 627 O O . PHE A 1 81 ? 10.868 -0.076 -12.845 1.00 94.94 81 PHE A O 1
ATOM 634 N N . ALA A 1 82 ? 12.846 0.749 -13.506 1.00 94.19 82 ALA A N 1
ATOM 635 C CA . ALA A 1 82 ? 12.833 0.149 -14.839 1.00 94.19 82 ALA A CA 1
ATOM 636 C C . ALA A 1 82 ? 13.246 -1.337 -14.849 1.00 94.19 82 ALA A C 1
ATOM 638 O O . ALA A 1 82 ? 13.207 -1.970 -15.900 1.00 94.19 82 ALA A O 1
ATOM 639 N N . THR A 1 83 ? 13.674 -1.909 -13.715 1.00 95.94 83 THR A N 1
ATOM 640 C CA . THR A 1 83 ? 13.926 -3.350 -13.628 1.00 95.94 83 THR A CA 1
ATOM 641 C C . THR A 1 83 ? 12.614 -4.087 -13.866 1.00 95.94 83 THR A C 1
ATOM 643 O O . THR A 1 83 ? 11.639 -3.813 -13.170 1.00 95.94 83 THR A O 1
ATOM 646 N N . LYS A 1 84 ? 12.611 -5.050 -14.798 1.00 95.44 84 LYS A N 1
ATOM 647 C CA . LYS A 1 84 ? 11.396 -5.737 -15.262 1.00 95.44 84 LYS A CA 1
ATOM 648 C C . LYS A 1 84 ? 10.501 -6.227 -14.117 1.00 95.44 84 LYS A C 1
ATOM 650 O O . LYS A 1 84 ? 9.315 -5.942 -14.102 1.00 95.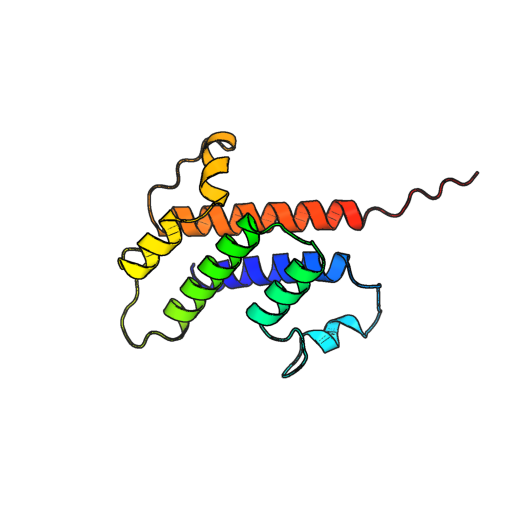44 84 LYS A O 1
ATOM 655 N N . ALA A 1 85 ? 11.080 -6.886 -13.114 1.00 95.12 85 ALA A N 1
ATOM 656 C CA . ALA A 1 85 ? 10.326 -7.385 -11.962 1.00 95.12 85 ALA A CA 1
ATOM 657 C C . ALA A 1 85 ? 9.608 -6.275 -11.164 1.00 95.12 85 ALA A C 1
ATOM 659 O O . ALA A 1 85 ? 8.551 -6.518 -10.598 1.00 95.12 85 ALA A O 1
ATOM 660 N N . ILE A 1 86 ? 10.161 -5.059 -11.117 1.00 97.38 86 ILE A N 1
ATOM 661 C CA . ILE A 1 86 ? 9.542 -3.912 -10.439 1.00 97.38 86 ILE A CA 1
ATOM 662 C C . ILE A 1 86 ? 8.491 -3.258 -11.328 1.00 97.38 86 ILE A C 1
ATOM 664 O O . ILE A 1 86 ? 7.399 -2.961 -10.846 1.00 97.38 86 ILE A O 1
ATOM 668 N N . SER A 1 87 ? 8.796 -3.046 -12.611 1.00 97.62 87 SER A N 1
ATOM 669 C CA . SER A 1 87 ? 7.831 -2.460 -13.543 1.00 97.62 87 SER A CA 1
ATOM 670 C C . SER A 1 87 ? 6.596 -3.340 -13.704 1.00 97.62 87 SER A C 1
ATOM 672 O O . SER A 1 87 ? 5.491 -2.815 -13.641 1.00 97.62 87 SER A O 1
ATOM 674 N N . ASP A 1 88 ? 6.780 -4.662 -13.801 1.00 98.19 88 ASP A N 1
ATOM 675 C CA . ASP A 1 88 ? 5.685 -5.629 -13.900 1.00 98.19 88 ASP A CA 1
ATOM 676 C C . ASP A 1 88 ? 4.730 -5.495 -12.701 1.00 98.19 88 ASP A C 1
ATOM 678 O O . ASP A 1 88 ? 3.519 -5.457 -12.882 1.00 98.19 88 ASP A O 1
ATOM 682 N N . VAL A 1 89 ? 5.252 -5.355 -11.474 1.00 98.25 89 VAL A N 1
ATOM 683 C CA . VAL A 1 89 ? 4.409 -5.128 -10.285 1.00 98.25 89 VAL A CA 1
ATOM 684 C C . VAL A 1 89 ? 3.683 -3.788 -10.385 1.00 98.25 89 VAL A C 1
ATOM 686 O O . VAL A 1 89 ? 2.472 -3.741 -10.166 1.00 98.25 89 VAL A O 1
ATOM 689 N N . CYS A 1 90 ? 4.387 -2.712 -10.756 1.00 98.38 90 CYS A N 1
ATOM 690 C CA . CYS A 1 90 ? 3.783 -1.386 -10.902 1.00 98.38 90 CYS A CA 1
ATOM 691 C C . CYS A 1 90 ? 2.644 -1.346 -11.930 1.00 98.38 90 CYS A C 1
ATOM 693 O O . CYS A 1 90 ? 1.715 -0.558 -11.770 1.00 98.38 90 CYS A O 1
ATOM 695 N N . ASP A 1 91 ? 2.705 -2.178 -12.967 1.00 98.19 91 ASP A N 1
ATOM 696 C CA . ASP A 1 91 ? 1.684 -2.257 -14.013 1.00 98.19 91 ASP A CA 1
ATOM 697 C C . ASP A 1 91 ? 0.392 -2.939 -13.540 1.00 98.19 91 ASP A C 1
ATOM 699 O O . ASP A 1 91 ? -0.663 -2.743 -14.141 1.00 98.19 91 ASP A O 1
ATOM 703 N N . THR A 1 92 ? 0.448 -3.697 -12.442 1.00 98.12 92 THR A N 1
ATOM 704 C CA . THR A 1 92 ? -0.717 -4.408 -11.887 1.00 98.12 92 THR A CA 1
ATOM 705 C C . THR A 1 92 ? -1.544 -3.579 -10.909 1.00 98.12 92 THR A C 1
ATOM 707 O O . THR A 1 92 ? -2.570 -4.064 -10.434 1.00 98.12 92 THR A O 1
ATOM 710 N N . PHE A 1 93 ? -1.113 -2.358 -10.576 1.00 98.56 93 PHE A N 1
ATOM 711 C CA . PHE A 1 93 ? -1.768 -1.572 -9.537 1.00 98.56 93 PHE A CA 1
ATOM 712 C C . PHE A 1 93 ? -3.189 -1.161 -9.923 1.00 98.56 93 PHE A C 1
ATOM 714 O O . PHE A 1 93 ? -3.426 -0.494 -10.935 1.00 98.56 93 PHE A O 1
ATOM 721 N N . TYR A 1 94 ? -4.140 -1.511 -9.062 1.00 97.94 94 TYR A N 1
ATOM 722 C CA . TYR A 1 94 ? -5.549 -1.188 -9.215 1.00 97.94 94 TYR A CA 1
ATOM 723 C C . TYR A 1 94 ? -5.790 0.323 -9.184 1.00 97.94 94 TYR A C 1
ATOM 725 O O . TYR A 1 94 ? -6.591 0.831 -9.973 1.00 97.94 94 TYR A O 1
ATOM 733 N N . ALA A 1 95 ? -5.067 1.058 -8.332 1.00 96.94 95 ALA A N 1
ATOM 734 C CA . ALA A 1 95 ? -5.174 2.510 -8.217 1.00 96.94 95 ALA A CA 1
ATOM 735 C C . ALA A 1 95 ? -5.018 3.232 -9.567 1.00 96.94 95 ALA A C 1
ATOM 737 O O . ALA A 1 95 ? -5.660 4.255 -9.788 1.00 96.94 95 ALA A O 1
ATOM 738 N N . LEU A 1 96 ? -4.258 2.687 -10.522 1.00 97.62 96 LEU A N 1
ATOM 739 C CA . LEU A 1 96 ? -4.092 3.297 -11.848 1.00 97.62 96 LEU A CA 1
ATOM 740 C C . LEU A 1 96 ? -5.419 3.476 -12.600 1.00 97.62 96 LEU A C 1
ATOM 742 O O . LEU A 1 96 ? -5.547 4.393 -13.409 1.00 97.62 96 LEU A O 1
ATOM 746 N N . ARG A 1 97 ? -6.444 2.670 -12.293 1.00 96.06 97 ARG A N 1
ATOM 747 C CA . ARG A 1 97 ? -7.782 2.792 -12.893 1.00 96.06 97 ARG A CA 1
ATOM 748 C C . ARG A 1 97 ? -8.480 4.103 -12.551 1.00 96.06 97 ARG A C 1
ATOM 750 O O . ARG A 1 97 ? -9.377 4.513 -13.284 1.00 96.06 97 ARG A O 1
ATOM 757 N N . VAL A 1 98 ? -8.110 4.751 -11.443 1.00 94.25 98 VAL A N 1
ATOM 758 C CA . VAL A 1 98 ? -8.683 6.049 -11.066 1.00 94.25 98 VAL A CA 1
ATOM 759 C C . VAL A 1 98 ? -7.863 7.232 -11.574 1.00 94.25 98 VAL A C 1
ATOM 761 O O . VAL A 1 98 ? -8.358 8.351 -11.504 1.00 94.25 98 VAL A O 1
ATOM 764 N N . ALA A 1 99 ? -6.673 7.016 -12.143 1.00 95.12 99 ALA A N 1
ATOM 765 C CA . ALA A 1 99 ? -5.821 8.090 -12.661 1.00 95.12 99 ALA A CA 1
ATOM 766 C C . ALA A 1 99 ? -6.522 9.029 -13.666 1.00 95.12 99 ALA A C 1
ATOM 768 O O . ALA A 1 99 ? -6.410 10.246 -13.493 1.00 95.12 99 ALA A O 1
ATOM 769 N N . PRO A 1 100 ? -7.357 8.536 -14.610 1.00 95.12 100 PRO A N 1
ATOM 770 C CA . PRO A 1 100 ? -8.094 9.419 -15.515 1.00 95.12 100 PRO A CA 1
ATOM 771 C C . PRO A 1 100 ? -9.037 10.395 -14.798 1.00 95.12 100 PRO A C 1
ATOM 773 O O . PRO A 1 100 ? -9.260 11.497 -15.289 1.00 95.12 100 PRO A O 1
ATOM 776 N N . LYS A 1 101 ? -9.557 10.038 -13.613 1.00 92.75 101 LYS A N 1
ATOM 777 C CA . LYS A 1 101 ? -10.421 10.932 -12.818 1.00 92.75 101 LYS A CA 1
ATOM 778 C C . LYS A 1 101 ? -9.666 12.139 -12.259 1.00 92.75 101 LYS A C 1
ATOM 780 O O . LYS A 1 101 ? -10.293 13.143 -11.943 1.00 92.75 101 LYS A O 1
ATOM 785 N N . PHE A 1 102 ? -8.344 12.040 -12.148 1.00 91.06 102 PHE A N 1
ATOM 786 C CA . PHE A 1 102 ? -7.459 13.113 -11.697 1.00 91.06 102 PHE A CA 1
ATOM 787 C C . PHE A 1 102 ? -6.734 13.802 -12.860 1.00 91.06 102 PHE A C 1
ATOM 789 O O . PHE A 1 102 ? -5.835 14.602 -12.624 1.00 91.06 102 PHE A O 1
ATOM 796 N N . ASN A 1 103 ? -7.111 13.502 -14.111 1.00 94.31 103 ASN A N 1
ATOM 797 C CA . ASN A 1 103 ? -6.407 13.959 -15.309 1.00 94.31 103 ASN A CA 1
ATOM 798 C C . ASN A 1 103 ? -4.906 13.594 -15.291 1.00 94.31 103 ASN A C 1
ATOM 800 O O . ASN A 1 103 ? -4.056 14.346 -15.765 1.00 94.31 103 ASN A O 1
ATOM 804 N N . GLU A 1 104 ? -4.581 12.432 -14.717 1.00 93.94 104 GLU A N 1
ATOM 805 C CA . GLU A 1 104 ? -3.222 11.904 -14.641 1.00 93.94 104 GLU A CA 1
ATOM 806 C C . GLU A 1 104 ? -3.080 10.653 -15.509 1.00 93.94 104 GLU A C 1
ATOM 808 O O . GLU A 1 104 ? -3.976 9.812 -15.586 1.00 93.94 104 GLU A O 1
ATOM 813 N N . ALA A 1 105 ? -1.908 10.498 -16.123 1.00 93.88 105 ALA A N 1
ATOM 814 C CA . ALA A 1 105 ? -1.532 9.308 -16.877 1.00 93.88 105 ALA A CA 1
ATOM 815 C C . ALA A 1 105 ? -0.119 8.867 -16.459 1.00 93.88 105 ALA A C 1
ATOM 817 O O . ALA A 1 105 ? 0.854 9.221 -17.124 1.00 93.88 105 ALA A O 1
ATOM 818 N N . PRO A 1 106 ? 0.031 8.135 -15.339 1.00 95.06 106 PRO A N 1
ATOM 819 C CA . PRO A 1 106 ? 1.334 7.663 -14.885 1.00 95.06 106 PRO A CA 1
ATOM 820 C C . PRO A 1 106 ? 1.944 6.702 -15.915 1.00 95.06 106 PRO A C 1
ATOM 822 O O . PRO A 1 106 ? 1.446 5.593 -16.120 1.00 95.06 106 PRO A O 1
ATOM 825 N N . THR A 1 107 ? 3.022 7.120 -16.579 1.00 94.62 107 THR A N 1
ATOM 826 C CA . THR A 1 107 ? 3.621 6.358 -17.686 1.00 94.62 107 THR A CA 1
ATOM 827 C C . THR A 1 107 ? 4.771 5.475 -17.222 1.00 94.62 107 THR A C 1
ATOM 829 O O . THR A 1 107 ? 4.837 4.305 -17.601 1.00 94.62 107 THR A O 1
ATOM 832 N N . THR A 1 108 ? 5.661 5.987 -16.369 1.00 97.56 108 THR A N 1
ATOM 833 C CA . THR A 1 108 ? 6.807 5.213 -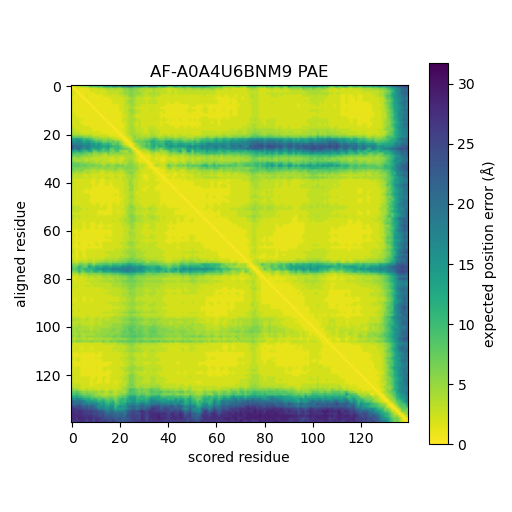15.880 1.00 97.56 108 THR A CA 1
ATOM 834 C C . THR A 1 108 ? 6.437 4.360 -14.666 1.00 97.56 108 THR A C 1
ATOM 836 O O . THR A 1 108 ? 5.528 4.688 -13.904 1.00 97.56 108 THR A O 1
ATOM 839 N N . ALA A 1 109 ? 7.186 3.282 -14.412 1.00 97.69 109 ALA A N 1
ATOM 840 C CA . ALA A 1 109 ? 7.003 2.463 -13.209 1.00 97.69 109 ALA A CA 1
ATOM 841 C C . ALA A 1 109 ? 7.155 3.274 -11.907 1.00 97.69 109 ALA A C 1
ATOM 843 O O . ALA A 1 109 ? 6.492 2.986 -10.911 1.00 97.69 109 ALA A O 1
ATOM 844 N N . ARG A 1 110 ? 8.001 4.315 -11.917 1.00 97.31 110 ARG A N 1
ATOM 845 C CA . ARG A 1 110 ? 8.136 5.241 -10.788 1.00 97.31 110 ARG A CA 1
ATOM 846 C C . ARG A 1 110 ? 6.865 6.067 -10.603 1.00 97.31 110 ARG A C 1
ATOM 848 O O . ARG A 1 110 ? 6.398 6.174 -9.474 1.00 97.31 110 ARG A O 1
ATOM 855 N N . ASP A 1 111 ? 6.304 6.608 -11.681 1.00 97.50 111 ASP A N 1
ATOM 856 C CA . ASP A 1 111 ? 5.083 7.418 -11.612 1.00 97.50 111 ASP A CA 1
ATOM 857 C C . ASP A 1 111 ? 3.899 6.570 -11.162 1.00 97.50 111 ASP A C 1
ATOM 859 O O . ASP A 1 111 ? 3.159 6.982 -10.277 1.00 97.50 111 ASP A O 1
ATOM 863 N N . LYS A 1 112 ? 3.763 5.350 -11.697 1.00 98.31 112 LYS A N 1
ATOM 864 C CA . LYS A 1 112 ? 2.728 4.388 -11.290 1.00 98.31 112 LYS A CA 1
ATOM 865 C C . LYS A 1 112 ? 2.820 4.058 -9.802 1.00 98.31 112 LYS A C 1
ATOM 867 O O . LYS A 1 112 ? 1.809 4.080 -9.101 1.00 98.31 112 LYS A O 1
ATOM 872 N N . PHE A 1 113 ? 4.033 3.821 -9.299 1.00 98.50 113 PHE A N 1
ATOM 873 C CA . PHE A 1 113 ? 4.278 3.616 -7.872 1.00 98.50 113 PHE A CA 1
ATOM 874 C C . PHE A 1 113 ? 3.891 4.844 -7.041 1.00 98.50 113 PHE A C 1
ATOM 876 O O . PHE A 1 113 ? 3.134 4.727 -6.079 1.00 98.50 113 PHE A O 1
ATOM 883 N N . SER A 1 114 ? 4.381 6.028 -7.414 1.00 97.94 114 SER A N 1
ATOM 884 C CA . SER A 1 114 ? 4.101 7.279 -6.705 1.00 97.94 114 SER A CA 1
ATOM 885 C C . SER A 1 114 ? 2.611 7.621 -6.696 1.00 97.94 114 SER A C 1
ATOM 887 O O . SER A 1 114 ? 2.075 7.983 -5.648 1.00 97.94 114 SER A O 1
ATOM 889 N N . PHE A 1 115 ? 1.938 7.454 -7.835 1.00 97.88 115 PHE A N 1
ATOM 890 C CA . PHE A 1 115 ? 0.500 7.643 -7.974 1.00 97.88 115 PHE A CA 1
ATOM 891 C C . PHE A 1 115 ? -0.267 6.687 -7.059 1.00 97.88 115 PHE A C 1
ATOM 893 O O . PHE A 1 115 ? -1.155 7.121 -6.328 1.00 97.88 115 PHE A O 1
ATOM 900 N N . THR A 1 116 ? 0.108 5.406 -7.048 1.00 98.31 116 THR A N 1
ATOM 901 C CA . THR A 1 116 ? -0.532 4.379 -6.214 1.00 98.31 116 THR A CA 1
ATOM 902 C C . THR A 1 116 ? -0.372 4.691 -4.729 1.00 98.31 116 THR A C 1
ATOM 904 O O . THR A 1 116 ? -1.367 4.756 -4.013 1.00 98.31 116 THR A O 1
ATOM 907 N N . VAL A 1 117 ? 0.851 4.984 -4.270 1.00 98.31 117 VAL A N 1
ATOM 908 C CA . VAL A 1 117 ? 1.125 5.363 -2.872 1.00 98.31 117 VAL A CA 1
ATOM 909 C C . VAL A 1 117 ? 0.281 6.563 -2.444 1.00 98.31 117 VAL A C 1
ATOM 911 O O . VAL A 1 117 ? -0.376 6.509 -1.405 1.00 98.31 117 VAL A O 1
ATOM 914 N N . ARG A 1 118 ? 0.271 7.636 -3.247 1.00 97.25 118 ARG A N 1
ATOM 915 C CA . ARG A 1 118 ? -0.489 8.855 -2.941 1.00 97.25 118 ARG A CA 1
ATOM 916 C C . ARG A 1 118 ? -1.989 8.583 -2.905 1.00 97.25 118 ARG A C 1
ATOM 918 O O . ARG A 1 118 ? -2.659 9.004 -1.971 1.00 97.25 118 ARG A O 1
ATOM 925 N N . THR A 1 119 ? -2.502 7.880 -3.907 1.00 96.94 119 THR A N 1
ATOM 926 C CA . THR A 1 119 ? -3.938 7.639 -4.078 1.00 96.94 119 THR A CA 1
ATOM 927 C C . THR A 1 119 ? -4.477 6.738 -2.977 1.00 96.94 119 THR A C 1
ATOM 929 O O . THR A 1 119 ? -5.424 7.115 -2.292 1.00 96.94 119 THR A O 1
ATOM 932 N N . VAL A 1 120 ? -3.845 5.582 -2.748 1.00 97.69 120 VAL A N 1
ATOM 933 C CA . VAL A 1 120 ? -4.267 4.652 -1.692 1.00 97.69 120 VAL A CA 1
ATOM 934 C C . VAL A 1 120 ? -4.110 5.305 -0.318 1.00 97.69 120 VAL A C 1
ATOM 936 O O . VAL A 1 120 ? -5.036 5.255 0.486 1.00 97.69 120 VAL A O 1
ATOM 939 N N . GLY A 1 121 ? -2.988 5.988 -0.065 1.00 97.25 121 GLY A N 1
ATOM 940 C CA . GLY A 1 121 ? -2.770 6.713 1.188 1.00 97.25 121 GLY A CA 1
ATOM 941 C C . GLY A 1 121 ? -3.840 7.777 1.453 1.00 97.25 121 GLY A C 1
ATOM 942 O O . GLY A 1 121 ? -4.387 7.833 2.551 1.00 97.25 121 GLY A O 1
ATOM 943 N N . MET A 1 122 ? -4.195 8.571 0.439 1.00 94.81 122 MET A N 1
ATOM 944 C CA . MET A 1 122 ? -5.254 9.579 0.535 1.00 94.81 122 MET A CA 1
ATOM 945 C C . MET A 1 122 ? -6.610 8.950 0.870 1.00 94.81 122 MET A C 1
ATOM 947 O O . MET A 1 122 ? -7.277 9.421 1.787 1.00 94.81 122 MET A O 1
ATOM 951 N N . PHE A 1 123 ? -7.006 7.873 0.182 1.00 94.19 123 PHE A N 1
ATOM 952 C CA . PHE A 1 123 ? -8.266 7.179 0.476 1.00 94.19 123 PHE A CA 1
ATOM 953 C C . PHE A 1 123 ? -8.320 6.647 1.910 1.00 94.19 123 PHE A C 1
ATOM 955 O O . PHE A 1 123 ? -9.340 6.802 2.575 1.00 94.19 123 PHE A O 1
ATOM 962 N N . LEU A 1 124 ? -7.225 6.064 2.403 1.00 95.25 124 LEU A N 1
ATOM 963 C CA . LEU A 1 124 ? -7.146 5.557 3.774 1.00 95.25 124 LEU A CA 1
ATOM 964 C C . LEU A 1 124 ? -7.270 6.682 4.808 1.00 95.25 124 LEU A C 1
ATOM 966 O O . LEU A 1 124 ? -8.005 6.541 5.783 1.00 95.25 124 LEU A O 1
ATOM 970 N N . ILE A 1 125 ? -6.590 7.809 4.583 1.00 93.56 125 ILE A N 1
ATOM 971 C CA . ILE A 1 125 ? -6.638 8.960 5.491 1.00 93.56 125 ILE A CA 1
ATOM 972 C C . ILE A 1 125 ? -8.039 9.580 5.506 1.00 93.56 125 ILE A C 1
ATOM 974 O O . ILE A 1 125 ? -8.579 9.819 6.585 1.00 93.56 125 ILE A O 1
ATOM 978 N N . LEU A 1 126 ? -8.657 9.792 4.342 1.00 90.06 126 LEU A N 1
ATOM 979 C CA . LEU A 1 126 ? -10.008 10.352 4.255 1.00 90.06 126 LEU A CA 1
ATOM 980 C C . LEU A 1 126 ? -11.046 9.438 4.920 1.00 90.06 126 LEU A C 1
ATOM 982 O O . LEU A 1 126 ? -11.807 9.900 5.767 1.00 90.06 126 LEU A O 1
ATOM 986 N N . ALA A 1 127 ? -11.009 8.133 4.635 1.00 86.12 127 ALA A N 1
ATOM 987 C CA . ALA A 1 127 ? -11.903 7.163 5.268 1.00 86.12 127 ALA A CA 1
ATOM 988 C C . ALA A 1 127 ? -11.703 7.089 6.793 1.00 86.12 127 ALA A C 1
ATOM 990 O O . ALA A 1 127 ? -12.657 6.874 7.539 1.00 86.12 127 ALA A O 1
ATOM 991 N N . SER A 1 128 ? -10.471 7.291 7.277 1.00 86.25 128 SER A N 1
ATOM 992 C CA . SER A 1 128 ? -10.191 7.344 8.716 1.00 86.25 128 SER A CA 1
ATOM 993 C C . SER A 1 128 ? -10.789 8.588 9.383 1.00 86.25 128 SER A C 1
ATOM 995 O O . SER A 1 128 ? -11.261 8.504 10.514 1.00 86.25 128 SER A O 1
ATOM 997 N N . ALA A 1 129 ? -10.814 9.728 8.684 1.00 80.69 129 ALA A N 1
ATOM 998 C CA . ALA A 1 129 ? -11.353 10.980 9.205 1.00 80.69 129 ALA A CA 1
ATOM 999 C C . ALA A 1 129 ? -12.879 10.928 9.365 1.00 80.69 129 ALA A C 1
ATOM 1001 O O . ALA A 1 129 ? -13.394 11.410 10.371 1.00 80.69 129 ALA A O 1
ATOM 1002 N N . GLU A 1 130 ? -13.591 10.291 8.430 1.00 75.62 130 GLU A N 1
ATOM 1003 C CA . GLU A 1 130 ? -15.048 10.111 8.520 1.00 75.62 130 GLU A CA 1
ATOM 1004 C C . GLU A 1 130 ? -15.454 9.339 9.786 1.00 75.62 130 GLU A C 1
ATOM 1006 O O . GLU A 1 130 ? -16.426 9.696 10.448 1.00 75.62 130 GLU A O 1
ATOM 1011 N N . LEU A 1 131 ? -14.663 8.339 10.186 1.00 66.44 131 LEU A N 1
ATOM 1012 C CA . LEU A 1 131 ? -14.905 7.525 11.386 1.00 66.44 131 LEU A CA 1
ATOM 1013 C C . LEU A 1 131 ? -14.575 8.239 12.697 1.00 66.44 131 LEU A C 1
ATOM 1015 O O . LEU A 1 131 ? -15.105 7.869 13.740 1.00 66.44 131 LEU A O 1
ATOM 1019 N N . MET A 1 132 ? -13.679 9.225 12.647 1.00 58.03 132 MET A N 1
ATOM 1020 C CA . MET A 1 132 ? -13.291 10.033 13.805 1.00 58.03 132 MET A CA 1
ATOM 1021 C C . MET A 1 132 ? -14.197 11.250 14.004 1.00 58.03 132 MET A C 1
ATOM 1023 O O . MET A 1 132 ? -14.018 11.981 14.979 1.00 58.03 132 MET A O 1
ATOM 1027 N N . THR A 1 133 ? -15.169 11.492 13.115 1.00 57.78 133 THR A N 1
ATOM 1028 C CA . THR A 1 133 ? -16.213 12.471 13.422 1.00 57.78 133 THR A CA 1
ATOM 1029 C C . THR A 1 133 ? -16.976 11.976 14.654 1.00 57.78 133 THR A C 1
ATOM 1031 O O . THR A 1 133 ? -17.436 10.831 14.659 1.00 57.78 133 THR A O 1
ATOM 1034 N N . PRO A 1 134 ? -17.063 12.770 15.740 1.00 51.00 134 PRO A N 1
ATOM 1035 C CA . PRO A 1 134 ? -17.814 12.348 16.908 1.00 51.00 134 PRO A CA 1
ATOM 1036 C C . PRO A 1 134 ? -19.239 12.041 16.457 1.00 51.00 134 PRO A C 1
ATOM 1038 O O . PRO A 1 134 ? -19.831 12.834 15.717 1.00 51.00 134 PRO A O 1
ATOM 1041 N N . LEU A 1 135 ? -19.770 10.888 16.891 1.00 48.19 135 LEU A N 1
ATOM 1042 C CA . LEU A 1 135 ? -21.207 10.620 16.861 1.00 48.19 135 LEU A CA 1
ATOM 1043 C C . LEU A 1 135 ? -21.876 11.914 17.309 1.00 48.19 135 LEU A C 1
ATOM 1045 O O . LEU A 1 135 ? -21.612 12.356 18.431 1.00 48.19 135 LEU A O 1
ATOM 1049 N N . LYS A 1 136 ? -22.635 12.562 16.414 1.00 45.31 136 LYS A N 1
ATOM 1050 C CA . LYS A 1 136 ? -23.416 13.742 16.774 1.00 45.31 136 LYS A CA 1
ATOM 1051 C C . LYS A 1 136 ? -24.099 13.404 18.089 1.00 45.31 136 LYS A C 1
ATOM 1053 O O . LYS A 1 136 ? -24.814 12.407 18.177 1.00 45.31 136 LYS A O 1
ATOM 1058 N N . SER A 1 137 ? -23.780 14.172 19.122 1.00 47.53 137 SER A N 1
ATOM 1059 C CA . SER A 1 137 ? -24.513 14.146 20.370 1.00 47.53 137 SER A CA 1
ATOM 1060 C C . SER A 1 137 ? -25.898 14.693 20.049 1.00 47.53 137 SER A C 1
ATOM 1062 O O . SER A 1 137 ? -26.150 15.884 20.211 1.00 47.53 137 SER A O 1
ATOM 1064 N N . ASP A 1 138 ? -26.764 13.836 19.517 1.00 47.16 138 ASP A N 1
ATOM 1065 C CA . ASP A 1 138 ? -28.191 14.094 19.411 1.00 47.16 138 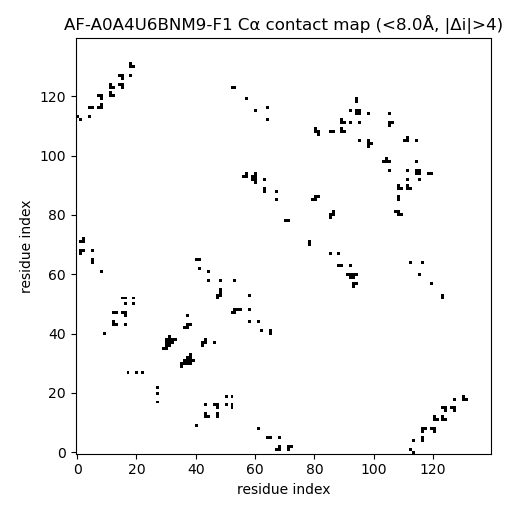ASP A CA 1
ATOM 1066 C C . ASP A 1 138 ? -28.773 13.975 20.830 1.00 47.16 138 ASP A C 1
ATOM 1068 O O . ASP A 1 138 ? -29.363 12.972 21.220 1.00 47.16 138 ASP A O 1
ATOM 1072 N N . LEU A 1 139 ? -28.500 15.005 21.631 1.00 40.03 139 LEU A N 1
ATOM 1073 C CA . LEU A 1 139 ? -29.362 15.513 22.692 1.00 40.03 139 LEU A CA 1
ATOM 1074 C C . LEU A 1 139 ? -29.356 17.032 22.513 1.00 40.03 139 LEU A C 1
ATOM 1076 O O . LEU A 1 139 ? -28.288 17.653 22.532 1.00 40.03 139 LEU A O 1
ATOM 1080 N N . PRO A 1 140 ? -30.524 17.617 22.243 1.00 43.31 140 PRO A N 1
ATOM 1081 C CA . PRO A 1 140 ? -31.467 17.892 23.327 1.00 43.31 140 PRO A CA 1
ATOM 1082 C C . PRO A 1 140 ? -32.725 17.020 23.329 1.00 43.31 140 PRO A C 1
ATOM 1084 O O . PRO A 1 140 ? -33.253 16.716 22.237 1.00 43.31 140 PRO A O 1
#

Solvent-accessible surface area (backbone atoms only — not comparable to full-atom values): 7931 Å² total; per-residue (Å²): 104,61,58,62,43,37,51,52,32,45,51,24,52,50,51,31,37,53,58,73,48,82,90,55,99,65,65,65,65,59,39,44,42,83,88,30,81,40,42,40,69,68,43,40,52,52,51,25,43,75,70,63,69,52,56,74,58,58,49,50,38,52,51,46,42,51,50,50,25,50,50,68,74,66,48,93,57,95,77,52,50,83,37,62,78,48,26,58,51,34,71,66,38,53,58,62,77,53,28,66,83,72,79,42,78,65,78,48,38,57,44,31,43,53,51,33,39,52,50,54,27,49,52,35,46,54,59,27,51,66,64,67,50,72,76,76,76,89,68,136

pLDDT: mean 89.95, std 13.1, range [40.03, 98.56]

Radius of gyration: 16.7 Å; Cα contacts (8 Å, |Δi|>4): 141; c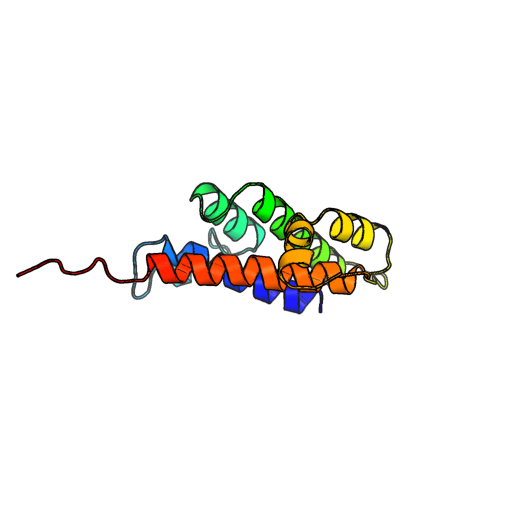hains: 1; bounding box: 54×26×44 Å

Nearest PDB structures (foldseek):
  6kcr-assembly2_C  TM=6.431E-01  e=9.803E-04  Escherichia coli K-12
  3c8g-assembly2_B  TM=6.127E-01  e=7.131E-03  Shigella flexneri 2a str. 2457T
  3c8g-assembly3_D-3  TM=6.235E-01  e=1.050E-02  Shigella flexneri 2a str. 2457T
  3c8g-assembly2_C  TM=6.267E-01  e=1.050E-02  Shigella flexneri 2a str. 2457T
  3brj-assembly2_C  TM=6.547E-01  e=1.624E-02  Vibrio parahaemolyticus RIMD 2210633

Foldseek 3Di:
DLQVLLVLLLVLLQLLLVLLDDDDPPPPVVCCDDPHQNVDSVSSLVSCVVSCLDDPLLSLLNVLSVVSNCCVVPPPDDDDCPPPVNLVSLVSRPLQVCQVVVVHDQDGSVSSNNSSSVRSSVVSNVSSVVSPPPPPPPDD

Secondary structure (DSSP, 8-state):
-HHHHHHHHHHHHHHHHHTTSPP-SSHHHHTTSTTSTT-SHHHHHHHHHHTTSS-HHHHHHHHHHHHHHHHHHH-SS---TTSHHHHHHHHT-GGGGGGGGGT----SHHHHHHHHHHHHHHHHHHHHHHHTS-------

Mean predicted aligned error: 5.54 Å

InterPro domains:
  IPR007761 Mannitol repressor MtlR-like [PTHR37941] (1-119)
  IPR038026 MtlR-like superfamily [SSF158668] (2-108)

Organism: NCBI:txid211460